Protein AF-A0A533SFF4-F1 (afdb_monomer)

Solvent-accessible surface area (backbone atoms only — not comparable to full-atom values): 7075 Å² total; per-residue (Å²): 117,64,52,32,58,76,68,63,65,74,35,68,71,46,33,72,79,38,78,57,40,71,82,73,55,80,86,89,77,80,78,80,61,58,57,69,77,66,85,88,80,79,64,88,85,56,61,71,84,52,47,64,60,52,52,51,51,54,47,57,31,36,75,38,72,69,34,20,51,51,52,10,53,74,58,76,67,41,90,48,72,68,71,79,93,78,66,79,72,60,48,45,66,51,52,52,52,35,58,75,66,71,52,64,67,78,74,73,66,67,131

Foldseek 3Di:
DFQQDDPVCPDPVNCVVPVCCVVPPDDPDDDGSQARPDDDDDDPPPDPVCVVVVVVVLQVLLVDPVSQVVVCVVVVNNRRNHDDDDDPCSCVVVVVVCVVVVHDVVVVPPD

Structure (mmCIF, N/CA/C/O backbone):
data_AF-A0A533SFF4-F1
#
_entry.id   AF-A0A533SFF4-F1
#
loop_
_atom_site.group_PDB
_atom_site.id
_atom_site.type_symbol
_atom_site.label_atom_id
_atom_site.label_alt_id
_atom_site.label_comp_id
_atom_site.label_asym_id
_atom_site.label_entity_id
_atom_site.label_seq_id
_atom_site.pdbx_PDB_ins_code
_atom_site.Cartn_x
_atom_site.Cartn_y
_atom_site.Cartn_z
_atom_site.occupancy
_atom_site.B_iso_or_equiv
_atom_site.auth_seq_id
_atom_site.auth_comp_id
_atom_site.auth_asym_id
_atom_site.auth_atom_id
_atom_site.pdbx_PDB_model_num
ATOM 1 N N . THR A 1 1 ? -1.428 9.035 -3.920 1.00 45.00 1 THR A N 1
ATOM 2 C CA . THR A 1 1 ? -1.768 8.083 -5.000 1.00 45.00 1 THR A CA 1
ATOM 3 C C . THR A 1 1 ? -1.884 6.697 -4.409 1.00 45.00 1 THR A C 1
ATOM 5 O O . THR A 1 1 ? -1.140 6.402 -3.485 1.00 45.00 1 THR A O 1
ATOM 8 N N . PHE A 1 2 ? -2.833 5.877 -4.864 1.00 50.00 2 PHE A N 1
ATOM 9 C CA . PHE A 1 2 ? -2.948 4.493 -4.393 1.00 50.00 2 PHE A CA 1
ATOM 10 C C . PHE A 1 2 ? -1.731 3.665 -4.833 1.00 50.00 2 PHE A C 1
ATOM 12 O O . PHE A 1 2 ? -1.168 3.922 -5.894 1.00 50.00 2 PHE A O 1
ATOM 19 N N . ALA A 1 3 ? -1.375 2.665 -4.025 1.00 58.59 3 ALA A N 1
ATOM 20 C CA . ALA A 1 3 ? -0.207 1.772 -4.086 1.00 58.59 3 ALA A CA 1
ATOM 21 C C . ALA A 1 3 ? -0.023 0.935 -5.378 1.00 58.59 3 ALA A C 1
ATOM 23 O O . ALA A 1 3 ? 0.639 -0.094 -5.366 1.00 58.59 3 ALA A O 1
ATOM 24 N N . ILE A 1 4 ? -0.656 1.313 -6.484 1.00 52.56 4 ILE A N 1
ATOM 25 C CA . ILE A 1 4 ? -0.677 0.561 -7.744 1.00 52.56 4 ILE A CA 1
ATOM 26 C C . ILE A 1 4 ? 0.027 1.307 -8.882 1.00 52.56 4 ILE A C 1
ATOM 28 O O . ILE A 1 4 ? 0.436 0.696 -9.859 1.00 52.56 4 ILE A O 1
ATOM 32 N N . SER A 1 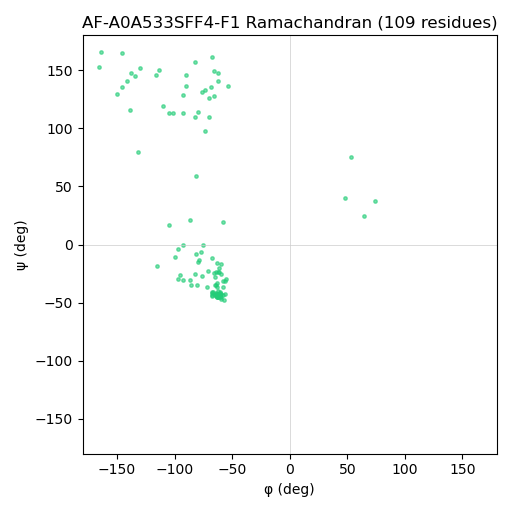5 ? 0.224 2.623 -8.763 1.00 59.25 5 SER A N 1
ATOM 33 C CA . SER A 1 5 ? 1.046 3.400 -9.690 1.00 59.25 5 SER A CA 1
ATOM 34 C C . SER A 1 5 ? 1.652 4.579 -8.943 1.00 59.25 5 SER A C 1
ATOM 36 O O . SER A 1 5 ? 0.966 5.302 -8.223 1.00 59.25 5 SER A O 1
ATOM 38 N N . GLY A 1 6 ? 2.959 4.760 -9.071 1.00 67.88 6 GLY A N 1
ATOM 39 C CA . GLY A 1 6 ? 3.637 5.934 -8.552 1.00 67.88 6 GLY A CA 1
ATOM 40 C C . GLY A 1 6 ? 4.657 6.367 -9.575 1.00 67.88 6 GLY A C 1
ATOM 41 O O . GLY A 1 6 ? 5.581 5.611 -9.850 1.00 67.88 6 GLY A O 1
ATOM 42 N N . ASP A 1 7 ? 4.488 7.558 -10.146 1.00 81.56 7 ASP A N 1
ATOM 43 C CA . ASP A 1 7 ? 5.606 8.248 -10.781 1.00 81.56 7 ASP A CA 1
ATOM 44 C C . ASP A 1 7 ? 6.545 8.681 -9.642 1.00 81.56 7 ASP A C 1
ATOM 46 O O . ASP A 1 7 ? 6.172 9.561 -8.858 1.00 81.56 7 ASP A O 1
ATOM 50 N N . PRO A 1 8 ? 7.742 8.082 -9.482 1.00 80.94 8 PRO A N 1
ATOM 51 C CA . PRO A 1 8 ? 8.618 8.413 -8.359 1.00 80.94 8 PRO A CA 1
ATOM 52 C C . PRO A 1 8 ? 9.005 9.894 -8.355 1.00 80.94 8 PRO A C 1
ATOM 54 O O . PRO A 1 8 ? 9.246 10.468 -7.298 1.00 80.94 8 PRO A O 1
ATOM 57 N N . ARG A 1 9 ? 8.977 10.546 -9.526 1.00 88.12 9 ARG A N 1
ATOM 58 C CA . ARG A 1 9 ? 9.269 11.974 -9.705 1.00 88.12 9 ARG A CA 1
ATOM 59 C C . ARG A 1 9 ? 8.221 12.887 -9.062 1.00 88.12 9 ARG A C 1
ATOM 61 O O . ARG A 1 9 ? 8.439 14.091 -8.982 1.00 88.12 9 ARG A O 1
ATOM 68 N N . THR A 1 10 ? 7.073 12.350 -8.641 1.00 85.19 10 THR A N 1
ATOM 69 C C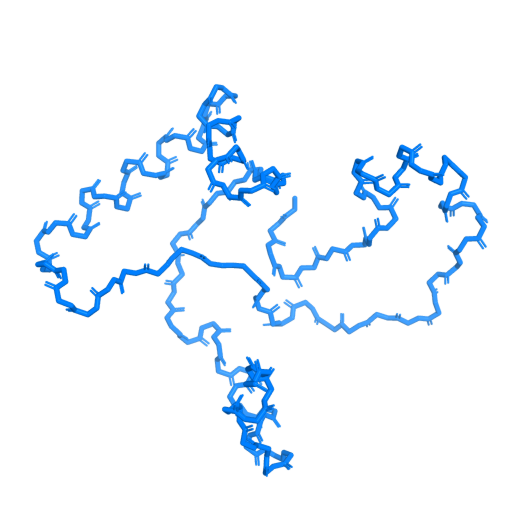A . THR A 1 10 ? 6.047 13.100 -7.899 1.00 85.19 10 THR A CA 1
ATOM 70 C C . THR A 1 10 ? 6.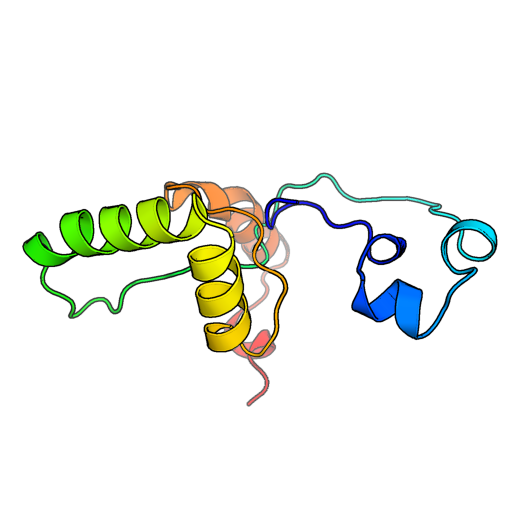131 12.905 -6.387 1.00 85.19 10 THR A C 1
ATOM 72 O O . THR A 1 10 ? 5.347 13.513 -5.667 1.00 85.19 10 THR A O 1
ATOM 75 N N . SER A 1 11 ? 7.035 12.052 -5.893 1.00 83.62 11 SER A N 1
ATOM 76 C CA . SER A 1 11 ? 7.230 11.848 -4.456 1.00 83.62 11 SER A CA 1
ATOM 77 C C . SER A 1 11 ? 7.832 13.095 -3.809 1.00 83.62 11 SER A C 1
ATOM 79 O O . SER A 1 11 ? 8.800 13.655 -4.320 1.00 83.62 11 SER A O 1
ATOM 81 N N . SER A 1 12 ? 7.293 13.488 -2.655 1.00 83.75 12 SER A N 1
ATOM 82 C CA . SER A 1 12 ? 7.807 14.589 -1.836 1.00 83.75 12 SER A CA 1
ATOM 83 C C . SER A 1 12 ? 9.282 14.400 -1.460 1.00 83.75 12 SER A C 1
ATOM 85 O O . SER A 1 12 ? 10.068 15.334 -1.597 1.00 83.75 12 SER A O 1
ATOM 87 N N . ALA A 1 13 ? 9.679 13.181 -1.080 1.00 84.50 13 ALA A N 1
ATOM 88 C CA . ALA A 1 13 ? 11.068 12.839 -0.768 1.00 84.50 13 ALA A CA 1
ATOM 89 C C . ALA A 1 13 ? 11.994 13.016 -1.983 1.00 84.50 13 ALA A C 1
ATOM 91 O O . ALA A 1 13 ? 13.046 13.640 -1.880 1.00 84.50 13 ALA A O 1
ATOM 92 N N . VAL A 1 14 ? 11.573 12.534 -3.157 1.00 88.12 14 VAL A N 1
ATOM 93 C CA . VAL A 1 14 ? 12.368 12.660 -4.390 1.00 88.12 14 VAL A CA 1
ATOM 94 C C . VAL A 1 14 ? 12.477 14.117 -4.833 1.00 88.12 14 VAL A C 1
ATOM 96 O O . VAL A 1 14 ? 13.554 14.544 -5.227 1.00 88.12 14 VAL A O 1
ATOM 99 N N . ILE A 1 15 ? 11.393 14.893 -4.755 1.00 90.44 15 ILE A N 1
ATOM 100 C CA . ILE A 1 15 ? 11.396 16.322 -5.109 1.00 90.44 15 ILE A CA 1
ATOM 101 C C . ILE A 1 15 ? 12.290 17.126 -4.154 1.00 90.44 15 ILE A C 1
ATOM 103 O O . ILE A 1 15 ? 12.933 18.079 -4.587 1.00 90.44 15 ILE A O 1
ATOM 107 N N . ALA A 1 16 ? 12.349 16.757 -2.871 1.00 91.06 16 ALA A N 1
ATOM 108 C CA . ALA A 1 16 ? 13.227 17.412 -1.905 1.00 91.06 16 ALA A CA 1
ATOM 109 C C . ALA A 1 16 ? 14.714 17.225 -2.254 1.00 91.06 16 ALA A C 1
ATOM 111 O O . ALA A 1 16 ? 15.479 18.188 -2.182 1.00 91.06 16 ALA A O 1
ATOM 112 N N . ASP A 1 17 ? 15.103 16.019 -2.678 1.00 93.19 17 ASP A N 1
ATOM 113 C CA . ASP A 1 17 ? 16.486 15.705 -3.057 1.00 93.19 17 ASP A CA 1
ATOM 114 C C . ASP A 1 17 ? 16.834 16.167 -4.484 1.00 93.19 17 ASP A C 1
ATOM 116 O O . ASP A 1 17 ? 17.964 16.577 -4.754 1.00 93.19 17 ASP A O 1
ATOM 120 N N . LEU A 1 18 ? 15.866 16.105 -5.405 1.00 95.38 18 LEU A N 1
ATOM 121 C CA . LEU A 1 18 ? 16.008 16.404 -6.833 1.00 95.38 18 LEU A CA 1
ATOM 122 C C . LEU A 1 18 ? 14.883 17.351 -7.303 1.00 95.38 18 LEU A C 1
ATOM 124 O O . LEU A 1 18 ? 13.915 16.905 -7.931 1.00 95.38 18 LEU A O 1
ATOM 128 N N . PRO A 1 19 ? 14.994 18.669 -7.047 1.00 95.69 19 PRO A N 1
ATOM 129 C CA . PRO A 1 19 ? 13.917 19.620 -7.337 1.00 95.69 19 PRO A CA 1
ATOM 130 C C . PRO A 1 19 ? 13.538 19.735 -8.820 1.00 95.69 19 PRO A C 1
ATOM 132 O O . PRO A 1 19 ? 12.417 20.129 -9.126 1.00 95.69 19 PRO A O 1
ATOM 135 N N . ASP A 1 20 ? 14.453 19.388 -9.731 1.00 95.81 20 ASP A N 1
ATOM 136 C CA . ASP A 1 20 ? 14.286 19.443 -11.189 1.00 95.81 20 ASP A CA 1
ATOM 137 C C . ASP A 1 20 ? 14.076 18.055 -11.837 1.00 95.81 20 ASP A C 1
ATOM 139 O O . ASP A 1 20 ? 14.235 17.863 -13.050 1.00 95.81 20 ASP A O 1
ATOM 143 N N . VAL A 1 21 ? 13.732 17.037 -11.037 1.00 94.88 21 VAL A N 1
ATOM 144 C CA . VAL A 1 21 ? 13.598 15.647 -11.504 1.00 94.88 21 VAL A CA 1
ATOM 145 C C . VAL A 1 21 ? 12.569 15.498 -12.631 1.00 94.88 21 VAL A C 1
ATOM 147 O O . VAL A 1 21 ? 12.729 14.656 -13.516 1.00 94.88 21 VAL A O 1
ATOM 150 N N . ARG A 1 22 ? 11.518 16.326 -12.646 1.00 91.69 22 ARG A N 1
ATOM 151 C CA . ARG A 1 22 ? 10.438 16.247 -13.642 1.00 91.69 22 ARG A CA 1
ATOM 152 C C . ARG A 1 22 ? 10.855 16.815 -14.998 1.00 91.69 22 ARG A C 1
ATOM 154 O O . ARG A 1 22 ? 10.326 16.373 -16.016 1.00 91.69 22 ARG A O 1
ATOM 161 N N . GLU A 1 23 ? 11.802 17.745 -15.009 1.00 95.06 23 GLU A N 1
ATOM 162 C CA . GLU A 1 23 ? 12.376 18.380 -16.194 1.00 95.06 23 GLU A CA 1
ATOM 163 C C . GLU A 1 23 ? 13.531 17.556 -16.771 1.00 95.06 23 GLU A C 1
ATOM 165 O O . GLU A 1 23 ? 13.730 17.515 -17.985 1.00 95.06 23 GLU A O 1
ATOM 170 N N . ARG A 1 24 ? 14.311 16.905 -15.901 1.00 94.38 24 ARG A N 1
ATOM 171 C CA . ARG A 1 24 ? 15.550 16.205 -16.271 1.00 94.38 24 ARG A CA 1
ATOM 172 C C . ARG A 1 24 ? 15.351 14.727 -16.583 1.00 94.38 24 ARG A C 1
ATOM 174 O O . ARG A 1 24 ? 16.105 14.175 -17.384 1.00 94.38 24 ARG A O 1
ATOM 181 N N . VAL A 1 25 ? 14.373 14.075 -15.954 1.00 92.44 25 VAL A N 1
ATOM 182 C CA . VAL A 1 25 ? 14.120 12.637 -16.113 1.00 92.44 25 VAL A CA 1
ATOM 183 C C . VAL A 1 25 ? 12.897 12.436 -16.994 1.00 92.44 25 VAL A C 1
ATOM 185 O O . VAL A 1 25 ? 11.779 12.755 -16.597 1.00 92.44 25 VAL A O 1
ATOM 188 N N . MET A 1 26 ? 13.096 11.874 -18.185 1.00 91.31 26 MET A N 1
ATOM 189 C CA . MET A 1 26 ? 12.007 11.548 -19.107 1.00 91.31 26 MET A CA 1
ATOM 190 C C . MET A 1 26 ? 11.490 10.128 -18.864 1.00 91.31 26 MET A C 1
ATOM 192 O O . MET A 1 26 ? 12.278 9.192 -18.734 1.00 91.31 26 MET A O 1
ATOM 196 N N . ILE A 1 27 ? 10.167 9.952 -18.865 1.00 89.31 27 ILE A N 1
ATOM 197 C CA . ILE A 1 27 ? 9.550 8.621 -18.871 1.00 89.31 27 ILE A CA 1
ATOM 198 C C . ILE A 1 27 ? 9.587 8.094 -20.305 1.00 89.31 27 ILE A C 1
ATOM 200 O O . ILE A 1 27 ? 8.930 8.644 -21.185 1.00 89.31 27 ILE A O 1
ATOM 204 N N . ILE A 1 28 ? 10.355 7.030 -20.532 1.00 92.62 28 ILE A N 1
ATOM 205 C CA . ILE A 1 28 ? 10.400 6.329 -21.825 1.00 92.62 28 ILE A CA 1
ATOM 206 C C . ILE A 1 28 ? 9.316 5.252 -21.934 1.00 92.62 28 ILE A C 1
ATOM 208 O O . ILE A 1 28 ? 8.839 4.971 -23.030 1.00 92.62 28 ILE A O 1
ATOM 212 N N . TRP A 1 29 ? 8.934 4.655 -20.803 1.00 88.56 29 TRP A N 1
ATOM 213 C CA . TRP A 1 29 ? 7.914 3.619 -20.704 1.00 88.56 29 TRP A CA 1
ATOM 214 C C . TRP A 1 29 ? 7.492 3.418 -19.240 1.00 88.56 29 TRP A C 1
ATOM 216 O O . TRP A 1 29 ? 8.289 3.658 -18.332 1.00 88.56 29 TRP A O 1
ATOM 226 N N . GLN A 1 30 ? 6.256 2.967 -19.021 1.00 83.69 30 GLN A N 1
ATOM 227 C CA . GLN A 1 30 ? 5.708 2.59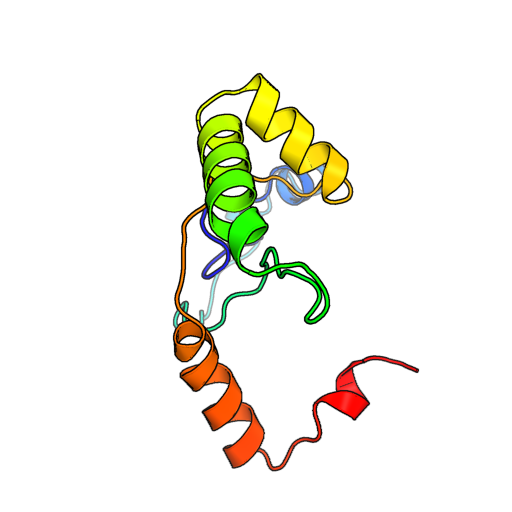8 -17.716 1.00 83.69 30 GLN A CA 1
ATOM 228 C C . GLN A 1 30 ? 4.827 1.350 -17.880 1.00 83.69 30 GLN A C 1
ATOM 230 O O . GLN A 1 30 ? 4.111 1.240 -18.874 1.00 83.69 30 GLN A O 1
ATOM 235 N N . THR A 1 31 ? 4.890 0.424 -16.920 1.00 81.50 31 THR A N 1
ATOM 236 C CA . THR A 1 31 ? 3.987 -0.735 -16.856 1.00 81.50 31 THR A CA 1
ATOM 237 C C . THR A 1 31 ? 2.557 -0.294 -16.548 1.00 81.50 31 THR A C 1
ATOM 239 O O . THR A 1 31 ? 2.342 0.765 -15.948 1.00 81.50 31 THR A O 1
ATOM 242 N N . ASP A 1 32 ? 1.585 -1.157 -16.833 1.00 82.00 32 ASP A N 1
ATOM 243 C CA . ASP A 1 32 ? 0.248 -0.991 -16.275 1.00 82.00 32 ASP A CA 1
ATOM 244 C C . ASP A 1 32 ? 0.284 -1.076 -14.734 1.00 82.00 32 ASP A C 1
ATOM 246 O O . ASP A 1 32 ? 1.142 -1.761 -14.156 1.00 82.00 32 ASP A O 1
ATOM 250 N N . PRO A 1 33 ? -0.602 -0.342 -14.035 1.00 76.38 33 PRO A N 1
ATOM 251 C CA . PRO A 1 33 ? -0.601 -0.242 -12.581 1.00 76.38 33 PRO A CA 1
ATOM 252 C C . PRO A 1 33 ? -1.296 -1.444 -11.930 1.00 76.38 33 PRO A C 1
ATOM 254 O O . PRO A 1 33 ? -2.312 -1.299 -11.251 1.00 76.38 33 PRO A O 1
ATOM 257 N N . GLU A 1 34 ? -0.793 -2.646 -12.193 1.00 74.00 34 GLU A N 1
ATOM 258 C CA . GLU A 1 34 ? -1.491 -3.887 -11.838 1.00 74.00 34 GLU A CA 1
ATOM 259 C C . GLU A 1 34 ? -1.042 -4.483 -10.505 1.00 74.00 34 GLU A C 1
ATOM 261 O O . GLU A 1 34 ? -1.822 -5.176 -9.860 1.00 74.00 34 GLU A O 1
ATOM 266 N N . ILE A 1 35 ? 0.190 -4.208 -10.066 1.00 75.88 35 ILE A N 1
ATOM 267 C CA . ILE A 1 35 ? 0.781 -4.847 -8.885 1.00 75.88 35 ILE A CA 1
ATOM 268 C C . ILE A 1 35 ? 0.711 -3.888 -7.687 1.00 75.88 35 ILE A C 1
ATOM 270 O O . ILE A 1 35 ? 1.413 -2.871 -7.683 1.00 75.88 35 ILE A O 1
ATOM 274 N N . PRO A 1 36 ? -0.083 -4.197 -6.642 1.00 80.19 36 PRO A N 1
ATOM 275 C CA . PRO A 1 36 ? -0.078 -3.417 -5.411 1.00 80.19 36 PRO A CA 1
ATOM 276 C C . PRO A 1 36 ? 1.268 -3.547 -4.692 1.00 80.19 36 PRO A C 1
ATOM 278 O O . PRO A 1 36 ? 1.727 -4.655 -4.419 1.00 80.19 36 PRO A O 1
ATOM 281 N N . ASN A 1 37 ? 1.885 -2.418 -4.348 1.00 76.75 37 ASN A N 1
ATOM 282 C CA . ASN A 1 37 ? 3.199 -2.368 -3.701 1.00 76.75 37 ASN A CA 1
ATOM 283 C C . ASN A 1 37 ? 3.146 -2.161 -2.177 1.00 76.75 37 ASN A C 1
ATOM 285 O O . ASN A 1 37 ? 4.165 -2.309 -1.507 1.00 76.75 37 ASN A O 1
ATOM 289 N N . LEU A 1 38 ? 1.976 -1.831 -1.626 1.00 83.94 38 LEU A N 1
ATOM 290 C CA . LEU A 1 38 ? 1.778 -1.587 -0.202 1.00 83.94 38 LEU A CA 1
ATOM 291 C C . LEU A 1 38 ? 0.394 -2.065 0.232 1.00 83.94 38 LEU A C 1
ATOM 293 O O . LEU A 1 38 ? -0.610 -1.789 -0.427 1.00 83.94 38 LEU A O 1
ATOM 297 N N . ASN A 1 39 ? 0.341 -2.754 1.371 1.00 89.12 39 ASN A N 1
ATOM 298 C CA . ASN A 1 39 ? -0.902 -3.186 1.991 1.00 89.12 39 ASN A CA 1
ATOM 299 C C . ASN A 1 39 ? -0.813 -3.171 3.516 1.00 89.12 39 ASN A C 1
ATOM 301 O O . ASN A 1 39 ? 0.271 -3.131 4.096 1.00 89.12 39 ASN A O 1
ATOM 305 N N . LEU A 1 40 ? -1.985 -3.252 4.141 1.00 90.81 40 LEU A N 1
ATOM 306 C CA . LEU A 1 40 ? -2.134 -3.624 5.537 1.00 90.81 40 LEU A CA 1
ATOM 307 C C . LEU A 1 40 ? -2.781 -5.006 5.572 1.00 90.81 40 LEU A C 1
ATOM 309 O O . LEU A 1 40 ? -3.899 -5.183 5.091 1.00 90.81 40 LEU A O 1
ATOM 313 N N . SER A 1 41 ? -2.074 -5.971 6.152 1.00 91.75 41 SER A N 1
ATOM 314 C CA . SER A 1 41 ? -2.536 -7.351 6.292 1.00 91.75 41 SER A CA 1
ATOM 315 C C . SER A 1 41 ? -2.688 -7.724 7.762 1.00 91.75 41 SER A C 1
ATOM 317 O O . SER A 1 41 ? -1.916 -7.287 8.615 1.00 91.75 41 SER A O 1
ATOM 319 N N . TYR A 1 42 ? -3.677 -8.563 8.067 1.00 94.12 42 TYR A N 1
ATOM 320 C CA . TYR A 1 42 ? -3.864 -9.108 9.410 1.00 94.12 42 TYR A CA 1
ATOM 321 C C . TYR A 1 42 ? -3.097 -10.415 9.585 1.00 94.12 42 TYR A C 1
ATOM 323 O O . TYR A 1 42 ? -3.025 -11.238 8.673 1.00 94.12 42 TYR A O 1
ATOM 331 N N . MET A 1 43 ? -2.587 -10.649 10.794 1.00 94.88 43 MET A N 1
ATOM 332 C CA . MET A 1 43 ? -2.052 -11.960 11.155 1.00 94.88 43 MET A CA 1
ATOM 333 C C . MET A 1 43 ? -3.166 -13.021 11.083 1.00 94.88 43 MET A C 1
ATOM 335 O O . MET A 1 43 ? -4.282 -12.751 11.539 1.00 94.88 43 MET A O 1
ATOM 339 N N . PRO A 1 44 ? -2.882 -14.247 10.599 1.00 93.00 44 PRO A N 1
ATOM 340 C CA . PRO A 1 44 ? -3.890 -15.306 10.497 1.00 93.00 44 PRO A CA 1
ATOM 341 C C . PRO A 1 44 ? -4.584 -15.635 11.826 1.00 93.00 44 PRO A C 1
ATOM 343 O O . PRO A 1 44 ? -5.762 -15.981 11.834 1.00 93.00 44 PRO A O 1
ATOM 346 N N . SER A 1 45 ? -3.868 -15.482 12.943 1.00 95.94 45 SER A N 1
ATOM 347 C CA . SER A 1 45 ? -4.347 -15.746 14.303 1.00 95.94 45 SER A CA 1
ATOM 348 C C . SER A 1 45 ? -5.256 -14.660 14.883 1.00 95.94 45 SER A C 1
ATOM 350 O O . SER A 1 45 ? -5.771 -14.839 15.984 1.00 95.94 45 SER A O 1
ATOM 352 N N . LEU A 1 46 ? -5.439 -13.524 14.199 1.00 95.50 46 LEU A N 1
ATOM 353 C CA . LEU A 1 46 ? -6.328 -12.465 14.670 1.00 95.50 46 LEU A CA 1
ATOM 354 C C . LEU A 1 46 ? -7.795 -12.933 14.572 1.00 95.50 46 LEU A C 1
ATOM 356 O O . LEU A 1 46 ? -8.211 -13.313 13.464 1.00 95.50 46 LEU A O 1
ATOM 360 N N . PRO A 1 47 ? -8.581 -12.867 15.670 1.00 96.75 47 PRO A N 1
ATOM 361 C CA . PRO A 1 47 ? -9.982 -13.277 15.671 1.00 96.75 47 PRO A CA 1
ATOM 362 C C . PRO A 1 47 ? -10.788 -12.579 14.572 1.00 96.75 47 PRO A C 1
ATOM 364 O O . PRO A 1 47 ? -10.627 -11.379 14.323 1.00 96.75 47 PRO A O 1
ATOM 367 N N . ALA A 1 48 ? -11.631 -13.341 13.875 1.00 93.81 48 ALA A N 1
ATOM 368 C CA . ALA A 1 48 ? -12.330 -12.871 12.680 1.00 93.81 48 ALA A CA 1
ATOM 369 C C . ALA A 1 48 ? -13.301 -11.725 12.998 1.00 93.81 48 ALA A C 1
ATOM 371 O O . ALA A 1 48 ? -13.423 -10.783 12.219 1.00 93.81 48 ALA A O 1
ATOM 372 N N . GLU A 1 49 ? -13.922 -11.765 14.173 1.00 95.50 49 GLU A N 1
ATOM 373 C CA . GLU A 1 49 ? -14.846 -10.759 14.686 1.00 95.50 49 GLU A CA 1
ATOM 374 C C . GLU A 1 49 ? -14.192 -9.391 14.927 1.00 95.50 49 GLU A C 1
ATOM 376 O O . GLU A 1 49 ? -14.877 -8.371 14.889 1.00 95.50 49 GLU A O 1
ATOM 381 N N . MET A 1 50 ? -12.870 -9.339 15.124 1.00 96.25 50 MET A N 1
ATOM 382 C CA . MET A 1 50 ? -12.148 -8.078 15.332 1.00 96.25 50 MET A CA 1
ATOM 383 C C . MET A 1 50 ? -11.818 -7.362 14.021 1.00 96.25 50 MET A C 1
ATOM 385 O O . MET A 1 50 ? -11.655 -6.140 14.010 1.00 96.25 50 MET A O 1
ATOM 389 N N . ARG A 1 51 ? -11.707 -8.102 12.910 1.00 94.88 51 ARG A N 1
ATOM 390 C CA . ARG A 1 51 ? -11.235 -7.557 11.626 1.00 94.88 51 ARG A CA 1
ATOM 391 C C . ARG A 1 51 ? -12.118 -6.417 11.113 1.00 94.88 51 ARG A C 1
ATOM 393 O O . ARG A 1 51 ? -11.546 -5.377 10.802 1.00 94.88 51 ARG A O 1
ATOM 400 N N . PRO A 1 52 ? -13.465 -6.521 11.097 1.00 95.62 52 PRO A N 1
ATOM 401 C CA . PRO A 1 52 ? -14.314 -5.438 10.602 1.00 95.62 52 PRO A CA 1
ATOM 402 C C . PRO A 1 52 ? -14.151 -4.142 11.402 1.00 95.62 52 PRO A C 1
ATOM 404 O O . PRO A 1 52 ? -14.050 -3.068 10.815 1.00 95.62 52 PRO A O 1
ATOM 407 N N . ALA A 1 53 ? -14.064 -4.242 12.733 1.00 96.69 53 ALA A N 1
ATOM 408 C CA . ALA A 1 53 ? -13.887 -3.082 13.603 1.00 96.69 53 ALA A CA 1
ATOM 409 C C . ALA A 1 53 ? -12.536 -2.388 13.362 1.00 96.69 53 ALA A C 1
ATOM 411 O O . ALA A 1 53 ? -12.479 -1.165 13.250 1.00 96.69 53 ALA A O 1
ATOM 412 N N . LEU A 1 54 ? -11.457 -3.165 13.225 1.00 96.12 54 LEU A N 1
ATOM 413 C CA . LEU A 1 54 ? -10.128 -2.629 12.927 1.00 96.12 54 LEU A CA 1
ATOM 414 C C . LEU A 1 54 ? -10.059 -2.030 11.520 1.00 96.12 54 LEU A C 1
ATOM 416 O O . LEU A 1 54 ? -9.517 -0.943 11.349 1.00 96.12 54 LEU A O 1
ATOM 420 N N . THR A 1 55 ? -10.622 -2.710 10.517 1.00 96.06 55 THR A N 1
ATOM 421 C CA . THR A 1 55 ? -10.683 -2.202 9.138 1.00 96.06 55 THR A CA 1
ATOM 422 C C . THR A 1 55 ? -11.394 -0.853 9.104 1.00 96.06 55 THR A C 1
ATOM 424 O O . THR A 1 55 ? -10.858 0.101 8.546 1.00 96.06 55 THR A O 1
ATOM 427 N N . GLN A 1 56 ? -12.554 -0.745 9.757 1.00 97.12 56 GLN A N 1
ATOM 428 C CA . GLN A 1 56 ? -13.306 0.505 9.812 1.00 97.12 56 GLN A CA 1
ATOM 429 C C . GLN A 1 56 ? -12.515 1.620 10.509 1.00 97.12 56 GLN A C 1
ATOM 431 O O . GLN A 1 56 ? -12.446 2.728 9.985 1.00 97.12 56 GLN A O 1
ATOM 436 N N . ALA A 1 57 ? -11.848 1.317 11.627 1.00 96.56 57 ALA A N 1
ATOM 437 C CA . ALA A 1 57 ? -11.025 2.291 12.340 1.00 96.56 57 ALA A CA 1
ATOM 438 C C . ALA A 1 57 ? -9.885 2.855 11.470 1.00 96.56 57 ALA A C 1
ATOM 440 O O . ALA A 1 57 ? -9.660 4.065 11.465 1.00 96.56 57 ALA A O 1
ATOM 441 N N . PHE A 1 58 ? -9.194 2.013 10.692 1.00 95.81 58 PHE A N 1
ATOM 442 C CA . PHE A 1 58 ? -8.146 2.480 9.776 1.00 95.81 58 PHE A CA 1
ATOM 443 C C . PHE A 1 58 ? -8.699 3.345 8.638 1.00 95.81 58 PHE A C 1
ATOM 445 O O . PHE A 1 58 ? -8.117 4.382 8.320 1.00 95.81 58 PHE A O 1
ATOM 452 N N . LEU A 1 59 ? -9.843 2.966 8.060 1.00 96.31 59 LEU A N 1
ATOM 453 C CA . LEU A 1 59 ? -10.511 3.775 7.035 1.00 96.31 59 LEU A CA 1
ATOM 454 C C . LEU A 1 59 ? -10.964 5.132 7.583 1.00 96.31 59 LEU A C 1
ATOM 456 O O . LEU A 1 59 ? -10.910 6.128 6.870 1.00 96.31 59 LEU A O 1
ATOM 460 N N . ASP A 1 60 ? -11.413 5.187 8.836 1.00 97.06 60 ASP A N 1
ATOM 461 C CA . ASP A 1 60 ? -11.832 6.438 9.466 1.00 97.06 60 ASP A CA 1
ATOM 462 C C . ASP A 1 60 ? -10.642 7.348 9.791 1.00 97.06 60 ASP A C 1
ATOM 464 O O . ASP A 1 60 ? -10.739 8.559 9.591 1.00 97.06 60 ASP A O 1
ATOM 468 N N . LEU A 1 61 ? -9.498 6.784 10.195 1.00 96.12 61 LEU A N 1
ATOM 469 C CA . LEU A 1 61 ? -8.247 7.538 10.339 1.00 96.12 61 LEU A CA 1
ATOM 470 C C . LEU A 1 61 ? -7.798 8.148 9.007 1.00 96.12 61 LEU A C 1
ATOM 472 O O . LEU A 1 61 ? -7.441 9.321 8.963 1.00 96.12 61 LEU A O 1
ATOM 476 N N . ALA A 1 62 ? -7.873 7.395 7.909 1.00 95.06 62 ALA A N 1
ATOM 477 C CA . ALA A 1 62 ? -7.457 7.880 6.593 1.00 95.06 62 ALA A CA 1
ATOM 478 C C . ALA A 1 62 ? -8.286 9.080 6.081 1.00 95.06 62 ALA A C 1
ATOM 480 O O . ALA A 1 62 ? -7.846 9.787 5.177 1.00 95.06 62 ALA A O 1
ATOM 481 N N . LYS A 1 63 ? -9.462 9.358 6.664 1.00 95.69 63 LYS A N 1
ATOM 482 C CA . LYS A 1 63 ? -10.319 10.497 6.284 1.00 95.69 63 LYS A CA 1
ATOM 483 C C . LYS A 1 63 ? -9.873 11.834 6.875 1.00 95.69 63 LYS A C 1
ATOM 485 O O . LYS A 1 63 ? -10.367 12.868 6.431 1.00 95.69 63 LYS A O 1
ATOM 490 N N . THR A 1 64 ? -8.999 11.837 7.880 1.00 96.75 64 THR A N 1
ATOM 491 C CA . THR A 1 64 ? -8.547 13.063 8.553 1.00 96.75 64 THR A CA 1
ATOM 492 C C . THR A 1 64 ? -7.066 13.308 8.296 1.00 96.75 64 THR A C 1
ATOM 494 O O . THR A 1 64 ? -6.294 12.368 8.124 1.00 96.75 64 THR A O 1
ATOM 497 N N . GLU A 1 65 ? -6.649 14.573 8.277 1.00 95.12 65 GLU A N 1
ATOM 498 C CA . GLU A 1 65 ? -5.238 14.923 8.061 1.00 95.12 65 GLU A CA 1
ATOM 499 C C . GLU A 1 65 ? -4.342 14.401 9.194 1.00 95.12 65 GLU A C 1
ATOM 501 O O . GLU A 1 65 ? -3.307 13.789 8.932 1.00 95.12 65 GLU A O 1
ATOM 506 N N . ASP A 1 66 ? -4.787 14.527 10.448 1.00 96.69 66 ASP A N 1
ATOM 507 C CA . ASP A 1 66 ? -4.075 13.971 11.606 1.00 96.69 66 ASP A CA 1
ATOM 508 C C . ASP A 1 66 ? -3.976 12.440 11.532 1.00 96.69 66 ASP A C 1
ATOM 510 O O . ASP A 1 66 ? -2.932 11.859 11.835 1.00 96.69 66 ASP A O 1
ATOM 514 N N . GLY A 1 67 ? -5.043 11.765 11.097 1.00 96.31 67 GLY A N 1
ATOM 515 C CA . GLY A 1 67 ? -5.047 10.314 10.943 1.00 96.31 67 GLY A CA 1
ATOM 516 C C . GLY A 1 67 ? -4.114 9.843 9.827 1.00 96.31 67 GLY A C 1
ATOM 517 O O . GLY A 1 67 ? -3.353 8.900 10.041 1.00 96.31 67 GLY A O 1
ATOM 518 N N . LYS A 1 68 ? -4.071 10.533 8.681 1.00 94.50 68 LYS A N 1
ATOM 519 C CA . LYS A 1 68 ? -3.078 10.278 7.619 1.00 94.50 68 LYS A CA 1
ATOM 520 C C . LYS A 1 68 ? -1.645 10.490 8.108 1.00 94.50 68 LYS A C 1
ATOM 522 O O . LYS A 1 68 ? -0.775 9.674 7.799 1.00 94.50 68 LYS A O 1
ATOM 527 N N . ALA A 1 69 ? -1.395 11.535 8.900 1.00 94.50 69 ALA A N 1
ATOM 528 C CA . ALA A 1 69 ? -0.080 11.785 9.488 1.00 94.50 69 ALA A CA 1
ATOM 529 C C . ALA A 1 69 ? 0.339 10.653 10.444 1.00 94.50 69 ALA A C 1
ATOM 531 O O . ALA A 1 69 ? 1.467 10.166 10.364 1.00 94.50 69 ALA A O 1
ATOM 532 N N . LEU A 1 70 ? -0.582 10.171 11.288 1.00 95.94 70 LEU A N 1
ATOM 533 C CA .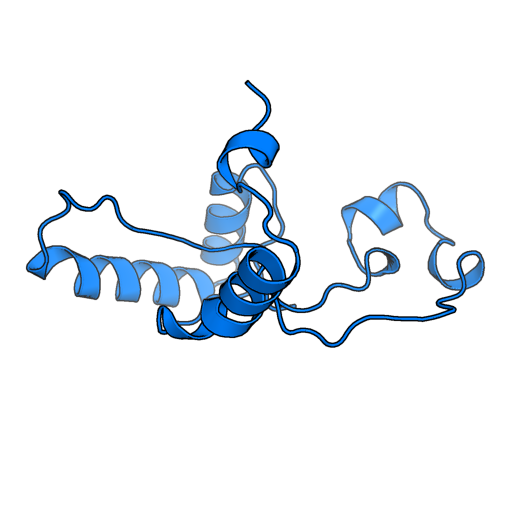 LEU A 1 70 ? -0.348 9.026 12.175 1.00 95.94 70 LEU A CA 1
ATOM 534 C C . LEU A 1 70 ? -0.078 7.734 11.400 1.00 95.94 70 LEU A C 1
ATOM 536 O O . LEU A 1 70 ? 0.865 7.013 11.726 1.00 95.94 70 LEU A O 1
ATOM 540 N N . LEU A 1 71 ? -0.876 7.448 10.368 1.00 94.19 71 LEU A N 1
ATOM 541 C CA . LEU A 1 71 ? -0.682 6.284 9.501 1.00 94.19 71 LEU A CA 1
ATOM 542 C C . LEU A 1 71 ? 0.687 6.339 8.814 1.00 94.19 71 LEU A C 1
ATOM 544 O O . LEU A 1 71 ? 1.422 5.353 8.827 1.00 94.19 71 LEU A O 1
ATOM 548 N N . SER A 1 72 ? 1.056 7.505 8.282 1.00 91.88 72 SER A N 1
ATOM 549 C CA . SER A 1 72 ? 2.338 7.711 7.605 1.00 91.88 72 SER A CA 1
ATOM 550 C C . SER A 1 72 ? 3.526 7.523 8.552 1.00 91.88 72 SER A C 1
ATOM 552 O O . SER A 1 72 ? 4.498 6.846 8.217 1.00 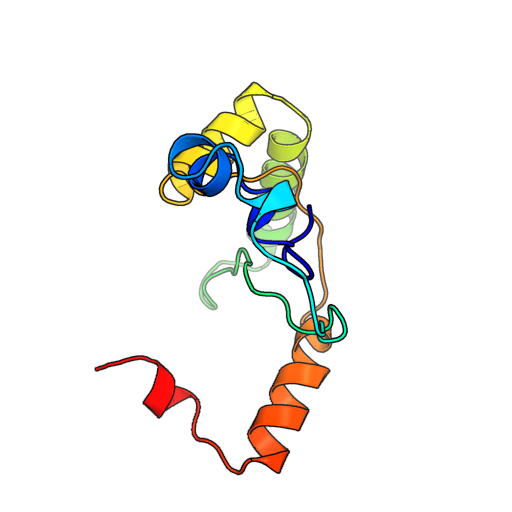91.88 72 SER A O 1
ATOM 554 N N . ALA A 1 73 ? 3.429 8.057 9.774 1.00 93.38 73 ALA A N 1
ATOM 555 C CA . ALA A 1 73 ? 4.443 7.871 10.808 1.00 93.38 73 ALA A CA 1
ATOM 556 C C . ALA A 1 73 ? 4.577 6.393 11.219 1.00 93.38 73 ALA A C 1
ATOM 558 O O . ALA A 1 73 ? 5.689 5.874 11.321 1.00 93.38 73 ALA A O 1
ATOM 559 N N . ALA A 1 74 ? 3.453 5.689 11.398 1.00 92.00 74 ALA A N 1
ATOM 560 C CA . ALA A 1 74 ? 3.440 4.267 11.743 1.00 92.00 74 ALA A CA 1
ATOM 561 C C . ALA A 1 74 ? 4.025 3.374 10.633 1.00 92.00 74 ALA A C 1
ATOM 563 O O . ALA A 1 74 ? 4.596 2.326 10.926 1.00 92.00 74 ALA A O 1
ATOM 564 N N . ALA A 1 75 ? 3.931 3.800 9.372 1.00 87.75 75 ALA A N 1
ATOM 565 C CA . ALA A 1 75 ? 4.482 3.103 8.213 1.00 87.75 75 ALA A CA 1
ATOM 566 C C . ALA A 1 75 ? 5.954 3.456 7.914 1.00 87.75 75 ALA A C 1
ATOM 568 O O . ALA A 1 75 ? 6.413 3.281 6.787 1.00 87.75 75 ALA A O 1
ATOM 569 N N . GLY A 1 76 ? 6.706 3.968 8.896 1.00 86.19 76 GLY A N 1
ATOM 570 C CA . GLY A 1 76 ? 8.121 4.307 8.720 1.00 86.19 76 GLY A CA 1
ATOM 571 C C . GLY A 1 76 ? 8.346 5.573 7.893 1.00 86.19 76 GLY A C 1
ATOM 572 O O . GLY A 1 76 ? 9.290 5.634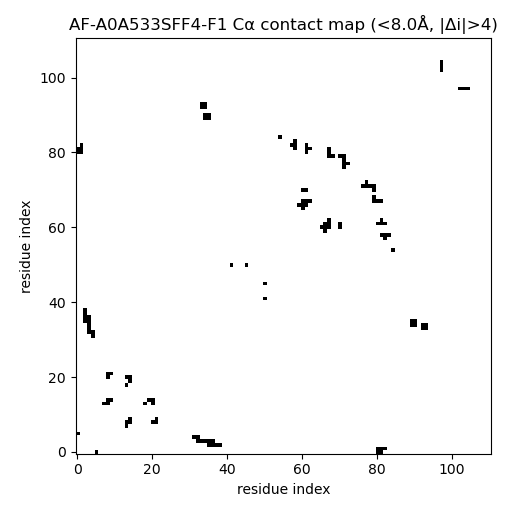 7.111 1.00 86.19 76 GLY A O 1
ATOM 573 N N . ASN A 1 77 ? 7.480 6.577 8.067 1.00 83.00 77 ASN A N 1
ATOM 574 C CA . ASN A 1 77 ? 7.452 7.834 7.306 1.00 83.00 77 ASN A CA 1
ATOM 575 C C . ASN A 1 77 ? 7.123 7.659 5.814 1.00 83.00 77 ASN A C 1
ATOM 577 O O . ASN A 1 77 ? 7.477 8.506 4.994 1.00 83.00 77 ASN A O 1
ATOM 581 N N . TYR A 1 78 ? 6.427 6.579 5.456 1.00 83.44 78 TYR A N 1
ATOM 582 C CA . TYR A 1 78 ? 5.851 6.435 4.124 1.00 83.44 78 TYR A CA 1
ATOM 583 C C . TYR A 1 78 ? 4.592 7.299 4.000 1.00 83.44 78 TYR A C 1
ATOM 585 O O . TYR A 1 78 ? 3.718 7.240 4.857 1.00 83.44 78 TYR A O 1
ATOM 593 N N . GLU A 1 79 ? 4.474 8.089 2.934 1.00 86.81 79 GLU A N 1
ATOM 594 C CA . GLU A 1 79 ? 3.364 9.032 2.753 1.00 86.81 79 GLU A CA 1
ATOM 595 C C . GLU A 1 79 ? 2.046 8.311 2.389 1.00 86.81 79 GLU A C 1
ATOM 597 O O . GLU A 1 79 ? 1.793 7.972 1.229 1.00 86.81 79 GLU A O 1
ATOM 602 N N . ILE A 1 80 ? 1.185 8.081 3.389 1.00 88.00 80 ILE A N 1
ATOM 603 C CA . ILE A 1 80 ? -0.127 7.439 3.233 1.00 88.00 80 ILE A CA 1
ATOM 604 C C . ILE A 1 80 ? -1.204 8.504 3.029 1.00 88.00 80 ILE A C 1
ATOM 606 O O . ILE A 1 80 ? -1.537 9.267 3.932 1.00 88.00 80 ILE A O 1
ATOM 610 N N . GLN A 1 81 ? -1.783 8.509 1.830 1.00 88.25 81 GLN A N 1
ATOM 611 C CA . GLN A 1 81 ? -2.784 9.497 1.419 1.00 88.25 81 GLN A CA 1
ATOM 612 C C . GLN A 1 81 ? -4.229 9.015 1.574 1.00 88.25 81 GLN A C 1
ATOM 614 O O . GLN A 1 81 ? -5.128 9.831 1.764 1.00 88.25 81 GLN A O 1
ATOM 619 N N . ASP A 1 82 ? -4.457 7.706 1.460 1.00 90.12 82 ASP A N 1
ATOM 620 C CA . ASP A 1 82 ? -5.783 7.098 1.553 1.00 90.12 82 ASP A CA 1
ATOM 621 C C . ASP A 1 82 ? -5.667 5.580 1.781 1.00 90.12 82 ASP A C 1
ATOM 623 O O . ASP A 1 82 ? -4.604 4.985 1.567 1.00 90.12 82 ASP A O 1
ATOM 627 N N . MET A 1 83 ? -6.767 4.942 2.177 1.00 91.12 83 MET A N 1
ATOM 628 C CA . MET A 1 83 ? -6.889 3.498 2.342 1.00 91.12 83 MET A CA 1
ATOM 629 C C . MET A 1 83 ? -8.189 2.992 1.722 1.00 91.12 83 MET A C 1
ATOM 631 O O . MET A 1 83 ? -9.236 3.628 1.795 1.00 91.12 83 MET A O 1
ATOM 635 N N . ARG A 1 84 ? -8.142 1.790 1.147 1.00 91.06 84 ARG A N 1
ATOM 636 C CA . ARG A 1 84 ? -9.327 1.113 0.619 1.00 91.06 84 ARG A CA 1
ATOM 637 C C . ARG A 1 84 ? -9.307 -0.362 0.978 1.00 91.06 84 ARG A C 1
ATOM 639 O O . ARG A 1 84 ? -8.242 -0.974 1.034 1.00 91.06 84 ARG A O 1
ATOM 646 N N . VAL A 1 85 ? -10.492 -0.926 1.173 1.00 93.38 85 VAL A N 1
ATOM 647 C CA . VAL A 1 85 ? -10.653 -2.375 1.303 1.00 93.38 85 VAL A CA 1
ATOM 648 C C . VAL A 1 85 ? -10.481 -3.000 -0.075 1.00 93.38 85 VAL A C 1
ATOM 650 O O . VAL A 1 85 ? -11.044 -2.513 -1.056 1.00 93.38 85 VAL A O 1
ATOM 653 N N . VAL A 1 86 ? -9.687 -4.062 -0.142 1.00 91.00 86 VAL A N 1
ATOM 654 C CA . VAL A 1 86 ? -9.449 -4.841 -1.357 1.00 91.00 86 VAL A CA 1
ATOM 655 C C . VAL A 1 86 ? -9.638 -6.319 -1.054 1.00 91.00 86 VAL A C 1
ATOM 657 O O . VAL A 1 86 ? -9.447 -6.748 0.084 1.00 91.00 86 VAL A O 1
ATOM 660 N N . ASP A 1 87 ? -10.019 -7.074 -2.078 1.00 91.06 87 ASP A N 1
ATOM 661 C CA . ASP A 1 87 ? -10.002 -8.532 -2.038 1.00 91.06 87 ASP A CA 1
ATOM 662 C C . ASP A 1 87 ? -8.591 -9.061 -2.341 1.00 91.06 87 ASP A C 1
ATOM 664 O O . ASP A 1 87 ? -7.795 -8.378 -2.990 1.00 91.06 87 ASP A O 1
ATOM 668 N N . ASP A 1 88 ? -8.287 -10.278 -1.893 1.00 90.00 88 ASP A N 1
ATOM 669 C CA . ASP A 1 88 ? -7.010 -10.943 -2.166 1.00 90.00 88 ASP A CA 1
ATOM 670 C C . ASP A 1 88 ? -6.765 -11.186 -3.667 1.00 90.00 88 ASP A C 1
ATOM 672 O O . ASP A 1 88 ? -5.610 -11.252 -4.102 1.00 90.00 88 ASP A O 1
ATOM 676 N N . SER A 1 89 ? -7.827 -11.241 -4.479 1.00 91.69 89 SER A N 1
ATOM 677 C CA . SER A 1 89 ? -7.740 -11.378 -5.936 1.00 91.69 89 SER A CA 1
ATOM 678 C C . SER A 1 89 ? -6.977 -10.230 -6.609 1.00 91.69 89 SER A C 1
ATOM 680 O O . SER A 1 89 ? -6.530 -10.358 -7.744 1.00 91.69 89 SER A O 1
ATOM 682 N N . ILE A 1 90 ? -6.776 -9.094 -5.925 1.00 89.81 90 ILE A N 1
ATOM 683 C CA . ILE A 1 90 ? -5.956 -7.992 -6.450 1.00 89.81 90 ILE A CA 1
ATOM 684 C C . ILE A 1 90 ? -4.492 -8.405 -6.694 1.00 89.81 90 ILE A C 1
ATOM 686 O O . ILE A 1 90 ? -3.792 -7.750 -7.460 1.00 89.81 90 ILE A O 1
ATOM 690 N N . TYR A 1 91 ? -4.024 -9.485 -6.059 1.00 89.06 91 TYR A N 1
ATOM 691 C CA . TYR A 1 91 ? -2.677 -10.026 -6.250 1.00 89.06 91 TYR A CA 1
ATOM 692 C C . TYR A 1 91 ? -2.597 -11.121 -7.319 1.00 89.06 91 TYR A C 1
ATOM 694 O O . TYR A 1 91 ? -1.501 -11.619 -7.574 1.00 89.06 91 TYR A O 1
ATOM 702 N N . ASP A 1 92 ? -3.704 -11.495 -7.963 1.00 91.06 92 ASP A N 1
ATOM 703 C CA . ASP A 1 92 ? -3.702 -12.540 -8.994 1.00 91.06 92 ASP A CA 1
ATOM 704 C C . ASP A 1 92 ? -2.757 -12.227 -10.167 1.00 91.06 92 ASP A C 1
ATOM 706 O O . ASP A 1 92 ? -1.956 -13.102 -10.500 1.00 91.06 92 ASP A O 1
ATOM 710 N N . PRO A 1 93 ? -2.693 -10.988 -10.707 1.00 88.94 93 PRO A N 1
ATOM 711 C CA . PRO A 1 93 ? -1.724 -10.660 -11.758 1.00 88.94 93 PRO A CA 1
ATOM 712 C C . PRO A 1 93 ? -0.266 -10.893 -11.334 1.00 88.94 93 PRO A C 1
ATOM 714 O O . PRO A 1 93 ? 0.557 -11.369 -12.117 1.00 88.94 93 PRO A O 1
ATOM 717 N N . LEU A 1 94 ? 0.063 -10.610 -10.066 1.00 86.88 94 LEU A N 1
ATOM 718 C CA . LEU A 1 94 ? 1.390 -10.889 -9.517 1.00 86.88 94 LEU A CA 1
ATOM 719 C C . LEU A 1 94 ? 1.642 -12.399 -9.419 1.00 86.88 94 LEU A C 1
ATOM 721 O O . LEU A 1 94 ? 2.722 -12.858 -9.789 1.00 86.88 94 LEU A O 1
ATOM 725 N N . ARG A 1 95 ? 0.662 -13.176 -8.938 1.00 89.75 95 ARG A N 1
ATOM 726 C CA . ARG A 1 95 ? 0.767 -14.643 -8.845 1.00 89.75 95 ARG A CA 1
ATOM 727 C C . ARG A 1 95 ? 0.979 -15.266 -10.223 1.00 89.75 95 ARG A C 1
ATOM 729 O O . ARG A 1 95 ? 1.851 -16.120 -10.368 1.00 89.75 95 ARG A O 1
ATOM 736 N N . ASP A 1 96 ? 0.253 -14.799 -11.232 1.00 90.81 96 ASP A N 1
ATOM 737 C CA . ASP A 1 96 ? 0.380 -15.271 -12.611 1.00 90.81 96 ASP A CA 1
ATOM 738 C C . ASP A 1 96 ? 1.761 -14.965 -13.195 1.00 90.81 96 ASP A C 1
ATOM 740 O O . ASP A 1 96 ? 2.395 -15.849 -13.776 1.00 90.81 96 ASP A O 1
ATOM 744 N N . ALA A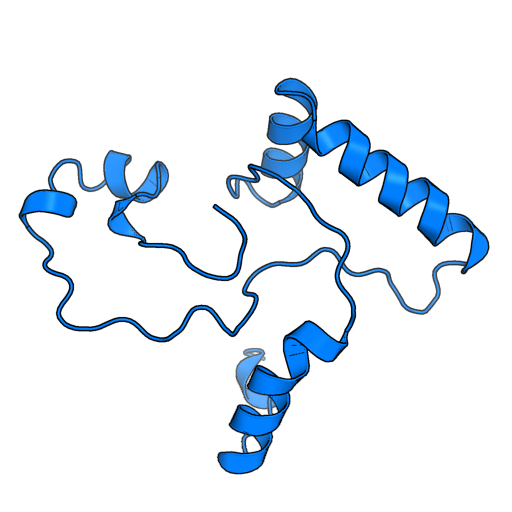 1 97 ? 2.279 -13.752 -12.975 1.00 88.62 97 ALA A N 1
ATOM 745 C CA . ALA A 1 97 ? 3.623 -13.377 -13.407 1.00 88.62 97 ALA A CA 1
ATOM 746 C C . ALA A 1 97 ? 4.709 -14.238 -12.737 1.00 88.62 97 ALA A C 1
ATOM 748 O O . ALA A 1 97 ? 5.605 -14.747 -13.409 1.00 88.62 97 ALA A O 1
ATOM 749 N N . VAL A 1 98 ? 4.615 -14.452 -11.422 1.00 90.25 98 VAL A N 1
ATOM 750 C CA . VAL A 1 98 ? 5.546 -15.301 -10.655 1.00 90.25 98 VAL A CA 1
ATOM 751 C C . VAL A 1 98 ? 5.527 -16.743 -11.165 1.00 90.25 98 VAL A C 1
ATOM 753 O O . VAL A 1 98 ? 6.589 -17.331 -11.387 1.00 90.25 98 VAL A O 1
ATOM 756 N N . ASN A 1 99 ? 4.331 -17.289 -11.404 1.00 91.31 99 ASN A N 1
ATOM 757 C CA . ASN A 1 99 ? 4.146 -18.635 -11.942 1.00 91.31 99 ASN A CA 1
ATOM 758 C C . ASN A 1 99 ? 4.739 -18.766 -13.351 1.00 91.31 99 ASN A C 1
ATOM 760 O O . ASN A 1 99 ? 5.453 -19.729 -13.627 1.00 91.31 99 ASN A O 1
ATOM 764 N N . ALA A 1 100 ? 4.497 -17.789 -14.231 1.00 92.31 100 ALA A N 1
ATOM 765 C CA . ALA A 1 100 ? 5.037 -17.778 -15.592 1.00 92.31 100 ALA A CA 1
ATOM 766 C C . ALA A 1 100 ? 6.573 -17.712 -15.617 1.00 92.31 100 ALA A C 1
ATOM 768 O O . ALA A 1 100 ? 7.207 -18.297 -16.495 1.00 92.31 100 ALA A O 1
ATOM 769 N N . LEU A 1 101 ? 7.173 -17.030 -14.639 1.00 92.19 101 LEU A N 1
ATOM 770 C CA . LEU A 1 101 ? 8.624 -16.939 -14.473 1.00 92.19 101 LEU A CA 1
ATOM 771 C C . LEU A 1 101 ? 9.231 -18.156 -13.760 1.00 92.19 101 LEU A C 1
ATOM 773 O O . LEU A 1 101 ? 10.456 -18.261 -13.693 1.00 92.19 101 LEU A O 1
ATOM 777 N N . ASN A 1 102 ? 8.402 -19.060 -13.220 1.00 91.44 102 ASN A N 1
ATOM 778 C CA . ASN A 1 102 ? 8.818 -20.147 -12.329 1.00 91.44 102 ASN A CA 1
ATOM 779 C C . ASN A 1 102 ? 9.750 -19.643 -11.209 1.00 91.44 102 ASN A C 1
ATOM 781 O O . ASN A 1 102 ? 10.768 -20.260 -10.881 1.00 91.44 102 ASN A O 1
ATOM 785 N N . PHE A 1 103 ? 9.429 -18.461 -10.680 1.00 88.75 103 PHE A N 1
ATOM 786 C CA . PHE A 1 103 ? 10.236 -17.774 -9.687 1.00 88.75 103 PHE A CA 1
ATOM 787 C C . PHE A 1 103 ? 9.755 -18.131 -8.281 1.00 88.75 103 PHE A C 1
ATOM 789 O O . PHE A 1 103 ? 8.577 -17.993 -7.964 1.00 88.75 103 PHE A O 1
ATOM 796 N N . ASP A 1 104 ? 10.669 -18.555 -7.410 1.00 87.25 104 ASP A N 1
ATOM 797 C CA . ASP A 1 104 ? 10.351 -18.738 -5.996 1.00 87.25 104 ASP A CA 1
ATOM 798 C C . ASP A 1 104 ? 10.432 -17.391 -5.266 1.00 87.25 104 ASP A C 1
ATOM 800 O O . ASP A 1 104 ? 11.518 -16.847 -5.044 1.00 87.25 104 ASP A O 1
ATOM 804 N N . LEU A 1 105 ? 9.269 -16.869 -4.868 1.00 83.38 105 LEU A N 1
ATOM 805 C CA . LEU A 1 105 ? 9.140 -15.614 -4.125 1.00 83.38 105 LEU A CA 1
ATOM 806 C C . LEU A 1 105 ? 9.953 -15.593 -2.829 1.00 83.38 105 LEU A C 1
ATOM 808 O O . LEU A 1 105 ? 10.418 -14.526 -2.428 1.00 83.38 105 LEU A O 1
ATOM 812 N N . TYR A 1 106 ? 10.177 -16.739 -2.183 1.00 85.62 106 TYR A N 1
ATOM 813 C CA . TYR A 1 106 ? 10.973 -16.783 -0.958 1.00 85.62 106 TYR A CA 1
ATOM 814 C C . TYR A 1 106 ? 12.439 -16.417 -1.202 1.00 85.62 106 TYR A C 1
ATOM 816 O O . TYR A 1 106 ? 13.086 -15.894 -0.293 1.00 85.62 106 TYR A O 1
ATOM 824 N N . ASN A 1 107 ? 12.948 -16.600 -2.425 1.00 85.88 107 ASN A N 1
ATOM 825 C CA . ASN A 1 107 ? 14.293 -16.159 -2.791 1.00 85.88 107 ASN A CA 1
ATOM 826 C C . ASN A 1 107 ? 14.403 -14.630 -2.901 1.00 85.88 107 ASN A C 1
ATOM 828 O O . ASN A 1 107 ? 15.496 -14.093 -2.739 1.00 85.88 107 ASN A O 1
ATOM 832 N N . ALA A 1 108 ? 13.295 -13.913 -3.127 1.00 80.62 108 ALA A N 1
ATOM 833 C CA . ALA A 1 108 ? 13.282 -12.448 -3.151 1.00 80.62 108 ALA A CA 1
ATOM 834 C C . ALA A 1 108 ? 13.280 -11.810 -1.752 1.00 80.62 108 ALA A C 1
ATOM 836 O O . ALA A 1 108 ? 13.533 -10.614 -1.635 1.00 80.62 108 ALA A O 1
ATOM 837 N N . LEU A 1 109 ? 13.017 -12.578 -0.689 1.00 77.75 109 LEU A N 1
ATOM 838 C CA . LEU A 1 109 ? 12.898 -12.039 0.670 1.00 77.75 109 LEU A CA 1
ATOM 839 C C . LEU A 1 109 ? 14.239 -11.679 1.325 1.00 77.75 109 LEU A C 1
ATOM 841 O O . LEU A 1 109 ? 14.218 -11.209 2.457 1.00 77.75 109 LEU A O 1
ATOM 845 N N . GLY A 1 110 ? 15.373 -11.883 0.640 1.00 64.50 110 GLY A N 1
ATOM 846 C CA . GLY A 1 110 ? 16.700 -11.480 1.116 1.00 64.50 110 GLY A CA 1
ATOM 847 C C . GLY A 1 110 ? 17.009 -12.021 2.513 1.00 64.50 110 GLY A C 1
ATOM 848 O O . GLY A 1 110 ? 16.938 -11.279 3.489 1.00 64.50 110 GLY A O 1
ATOM 849 N N . ARG A 1 111 ? 17.313 -13.320 2.614 1.00 54.78 111 ARG A N 1
ATOM 850 C CA . ARG A 1 111 ? 17.856 -13.899 3.853 1.00 54.78 111 ARG A CA 1
ATOM 85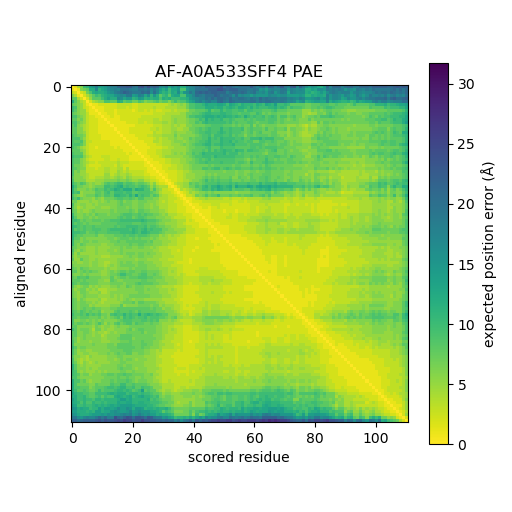1 C C . ARG A 1 111 ? 19.312 -13.511 4.059 1.00 54.78 111 ARG A C 1
ATOM 853 O O . ARG A 1 111 ? 20.053 -13.503 3.052 1.00 54.78 111 ARG A O 1
#

Radius of gyration: 17.15 Å; Cα contacts (8 Å, |Δi|>4): 69; chains: 1; bounding box: 33×40×38 Å

Secondary structure (DSSP, 8-state):
--TT---GGG-HHHHHH-TTHHHH--------S-S--------TTS-GGGHHHHHHHHHHHHTSHHHHHHHHHHTTS----------GGGGHHHHHHHHHTT--GGGGG--

Sequence (111 aa):
TFAISGDPRTSSAVIADLPDVRERVMIIWQTDPEIPNLNLSYMPSLPAEMRPALTQAFLDLAKTEDGKALLSAAAGNYEIQDMRVVDDSIYDPLRDAVNALNFDLYNALGR

Nearest PDB structures (foldseek):
  8wr0-assembly1_H  TM=2.018E-01  e=3.781E+00  Ureaplasma diversum
  8wqx-assembly1_A  TM=2.027E-01  e=9.197E+00  Ureaplasma diversum

pLDDT: mean 87.81, std 10.37, range [45.0, 97.12]

Mean predicted aligned error: 6.06 Å